Protein AF-A0A6V7LFN7-F1 (afdb_monomer_lite)

pLDDT: mean 87.28, std 9.14, range [60.66, 97.0]

Sequence (55 aa):
NRVKSWKPESNQNVWELSGLLEGDIMPNPQKNGLQDETMRWPAGIVPVHIQEEDF

Foldseek 3Di:
DCLVVDDPPDPDDSLVVVPADVSPHNDDPDDDDDPDPVPADVVNDDDDDDDPVVD

Organism: NCBI:txid1563983

Secondary structure (DSSP, 8-state):
--GGG--TT-SS-GGGGSSSBTTTB---SS-S----GGGSPGGG-------GGG-

Radius of gyration: 16.49 Å; chains: 1; bounding box: 35×17×44 Å

Structure (mmCIF, N/CA/C/O backbone):
data_AF-A0A6V7LFN7-F1
#
_entry.id   AF-A0A6V7LFN7-F1
#
loop_
_atom_site.group_PDB
_atom_site.id
_atom_site.type_symbol
_atom_site.label_atom_id
_atom_site.label_alt_id
_atom_site.label_comp_id
_atom_site.label_asym_id
_atom_site.label_entity_id
_atom_site.label_seq_id
_atom_site.pdbx_PDB_ins_code
_atom_site.Cartn_x
_atom_site.Cartn_y
_atom_site.Cartn_z
_atom_site.occupancy
_atom_site.B_iso_or_equiv
_atom_site.auth_seq_id
_atom_site.auth_comp_id
_atom_site.auth_asym_id
_atom_site.auth_atom_id
_atom_site.pdbx_PDB_model_num
ATOM 1 N N . ASN A 1 1 ? 3.955 -8.763 -15.445 1.00 75.19 1 ASN A N 1
ATOM 2 C CA . ASN A 1 1 ? 4.462 -7.377 -15.351 1.00 75.19 1 ASN A CA 1
ATOM 3 C C . ASN A 1 1 ? 5.129 -7.008 -16.683 1.00 75.19 1 ASN A C 1
ATOM 5 O O . ASN A 1 1 ? 5.850 -7.839 -17.229 1.00 75.19 1 ASN A O 1
ATOM 9 N N . ARG A 1 2 ? 4.828 -5.818 -17.234 1.00 89.00 2 ARG A N 1
ATOM 10 C CA . ARG A 1 2 ? 5.266 -5.330 -18.562 1.00 89.00 2 ARG A CA 1
ATOM 11 C C . ARG A 1 2 ? 6.301 -4.192 -18.511 1.00 89.00 2 ARG A C 1
ATOM 13 O O . ARG A 1 2 ? 6.681 -3.690 -19.567 1.00 89.00 2 ARG A O 1
ATOM 20 N N . VAL A 1 3 ? 6.803 -3.825 -17.332 1.00 91.50 3 VAL A N 1
ATOM 21 C CA . VAL A 1 3 ? 7.777 -2.733 -17.118 1.00 91.50 3 VAL A CA 1
ATOM 22 C C . VAL A 1 3 ? 8.993 -2.838 -18.045 1.00 91.50 3 VAL A C 1
ATOM 24 O O . VAL A 1 3 ? 9.402 -1.844 -18.631 1.00 91.50 3 VAL A O 1
ATOM 27 N N . LYS A 1 4 ? 9.516 -4.051 -18.284 1.00 91.88 4 LYS A N 1
ATOM 28 C CA . LYS A 1 4 ? 10.675 -4.290 -19.174 1.00 91.88 4 LYS A CA 1
ATOM 29 C C . LYS A 1 4 ? 10.464 -3.858 -20.634 1.00 91.88 4 LYS A C 1
ATOM 31 O O . LYS A 1 4 ? 11.432 -3.761 -21.376 1.00 91.88 4 LYS A O 1
ATOM 36 N N . SER A 1 5 ? 9.215 -3.659 -21.057 1.00 91.94 5 SER A N 1
ATOM 37 C CA . SER A 1 5 ? 8.862 -3.228 -22.417 1.00 91.94 5 SER A CA 1
ATOM 38 C C . SER A 1 5 ? 8.585 -1.725 -22.533 1.00 91.94 5 SER A C 1
ATOM 40 O O . SER A 1 5 ? 8.286 -1.254 -23.629 1.00 91.94 5 SER A O 1
ATOM 42 N N . TRP A 1 6 ? 8.670 -0.983 -21.423 1.00 95.31 6 TRP A N 1
ATOM 43 C CA . TRP A 1 6 ? 8.432 0.456 -21.395 1.00 95.31 6 TRP A CA 1
ATOM 44 C C . TRP A 1 6 ? 9.550 1.231 -22.101 1.00 95.31 6 TRP A C 1
ATOM 46 O O . TRP A 1 6 ? 10.720 0.850 -22.057 1.00 95.31 6 TRP A O 1
ATOM 56 N N . LYS A 1 7 ? 9.173 2.338 -22.740 1.00 95.38 7 LYS A N 1
ATOM 57 C CA . LYS A 1 7 ? 10.070 3.289 -23.409 1.00 95.38 7 LYS A CA 1
ATOM 58 C C . LYS A 1 7 ? 9.617 4.726 -23.129 1.00 95.38 7 LYS A C 1
ATOM 60 O O . LYS A 1 7 ? 8.415 4.899 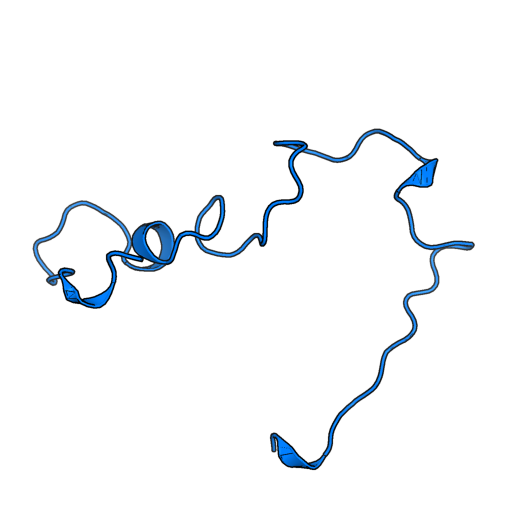-22.922 1.00 95.38 7 LYS A O 1
ATOM 65 N N . PRO A 1 8 ? 10.498 5.738 -23.207 1.00 93.56 8 PRO A N 1
ATOM 66 C CA . PRO A 1 8 ? 10.131 7.141 -22.986 1.00 93.56 8 PRO A CA 1
ATOM 67 C C . PRO A 1 8 ? 8.974 7.648 -23.858 1.00 93.56 8 PRO A C 1
ATOM 69 O O . PRO A 1 8 ? 8.229 8.525 -23.440 1.00 93.56 8 PRO A O 1
ATOM 72 N N . GLU A 1 9 ? 8.787 7.072 -25.046 1.00 96.38 9 GLU A N 1
ATOM 73 C CA . GLU A 1 9 ? 7.716 7.426 -25.987 1.00 96.38 9 GLU A CA 1
ATOM 74 C C . GLU A 1 9 ? 6.392 6.707 -25.682 1.00 96.38 9 GLU A C 1
ATOM 76 O O . GLU A 1 9 ? 5.398 6.879 -26.387 1.00 96.38 9 GLU A O 1
ATOM 81 N N . SER A 1 10 ? 6.368 5.846 -24.664 1.00 93.31 10 SER A N 1
ATOM 82 C CA . SER A 1 10 ? 5.157 5.138 -24.261 1.00 93.31 10 SER A CA 1
ATOM 83 C C . SER A 1 10 ? 4.179 6.120 -23.627 1.00 93.31 10 SER A C 1
ATOM 85 O O . SER A 1 10 ? 4.502 6.784 -22.650 1.00 93.31 10 SER A O 1
ATOM 87 N N . ASN A 1 11 ? 2.938 6.133 -24.111 1.00 90.94 11 ASN A N 1
ATOM 88 C CA . ASN A 1 11 ? 1.875 6.999 -23.581 1.00 90.94 11 ASN A CA 1
ATOM 89 C C . ASN A 1 11 ? 1.434 6.652 -22.143 1.00 90.94 11 ASN A C 1
ATOM 91 O O . ASN A 1 11 ? 0.614 7.356 -21.564 1.00 90.94 11 ASN A O 1
ATOM 95 N N . GLN A 1 12 ? 1.907 5.532 -21.596 1.00 89.12 12 GLN A N 1
ATOM 96 C CA . GLN A 1 12 ? 1.480 4.979 -20.312 1.00 89.12 12 GLN A CA 1
ATOM 97 C C . GLN A 1 12 ? 2.565 5.235 -19.267 1.00 89.12 12 GLN A C 1
ATOM 99 O O . GLN A 1 12 ? 3.756 5.082 -19.561 1.00 89.12 12 GLN A O 1
ATOM 104 N N . ASN A 1 13 ? 2.162 5.565 -18.040 1.00 91.00 13 ASN A N 1
ATOM 105 C CA . ASN A 1 13 ? 3.095 5.632 -16.922 1.00 91.00 13 ASN A CA 1
ATOM 106 C C . ASN A 1 13 ? 3.705 4.235 -16.679 1.00 91.00 13 ASN A C 1
ATOM 108 O O . ASN A 1 13 ? 2.996 3.229 -16.696 1.00 91.00 13 ASN A O 1
ATOM 112 N N . VAL A 1 14 ? 5.025 4.165 -16.486 1.00 94.06 14 VAL A N 1
ATOM 113 C CA . VAL A 1 14 ? 5.751 2.903 -16.270 1.00 94.06 14 VAL A CA 1
ATOM 114 C C . VAL A 1 14 ? 5.235 2.127 -15.056 1.00 94.06 14 VAL A C 1
ATOM 116 O O . VAL A 1 14 ? 5.210 0.896 -15.089 1.00 94.06 14 VAL A O 1
ATOM 119 N N . TRP A 1 15 ? 4.775 2.824 -14.014 1.00 92.50 15 TRP A N 1
ATOM 120 C CA . TRP A 1 15 ? 4.281 2.211 -12.783 1.00 92.50 15 TRP A CA 1
ATOM 121 C C . TRP A 1 15 ? 2.996 1.416 -13.010 1.00 92.50 15 TRP A C 1
ATOM 123 O O . TRP A 1 15 ? 2.866 0.327 -12.466 1.00 92.50 15 TRP A O 1
ATOM 133 N N . GLU A 1 16 ? 2.131 1.845 -13.931 1.00 91.00 16 GLU A N 1
ATOM 134 C CA . GLU A 1 16 ? 0.908 1.117 -14.320 1.00 91.00 16 GLU A CA 1
ATOM 135 C C . GLU A 1 16 ? 1.204 -0.244 -14.973 1.00 91.00 16 GLU A C 1
ATOM 137 O O . GLU A 1 16 ? 0.342 -1.115 -15.096 1.00 91.00 16 GLU A O 1
ATOM 142 N N . LEU A 1 17 ? 2.448 -0.465 -15.408 1.00 92.00 17 LEU A N 1
ATOM 143 C CA . LEU A 1 17 ? 2.883 -1.728 -16.000 1.00 92.00 17 LEU A CA 1
ATOM 144 C C . LEU A 1 17 ? 3.391 -2.733 -14.961 1.00 92.00 17 LEU A C 1
ATOM 146 O O . LEU A 1 17 ? 3.668 -3.885 -15.332 1.00 92.00 17 LEU A O 1
ATOM 150 N N . SER A 1 18 ? 3.513 -2.322 -13.691 1.00 91.75 18 SER A N 1
ATOM 151 C CA . SER A 1 18 ? 4.047 -3.132 -12.590 1.00 91.75 18 SER A CA 1
ATOM 152 C C . SER A 1 18 ? 3.202 -4.384 -12.321 1.00 91.75 18 SER A C 1
ATOM 154 O O . SER A 1 18 ? 3.716 -5.409 -11.868 1.00 91.75 18 SER A O 1
ATOM 156 N N . GLY A 1 19 ? 1.921 -4.346 -12.697 1.00 88.44 19 GLY A N 1
ATOM 157 C CA . GLY A 1 19 ? 0.931 -5.362 -12.345 1.00 88.44 19 GLY A CA 1
ATOM 158 C C . GLY A 1 19 ? 0.282 -5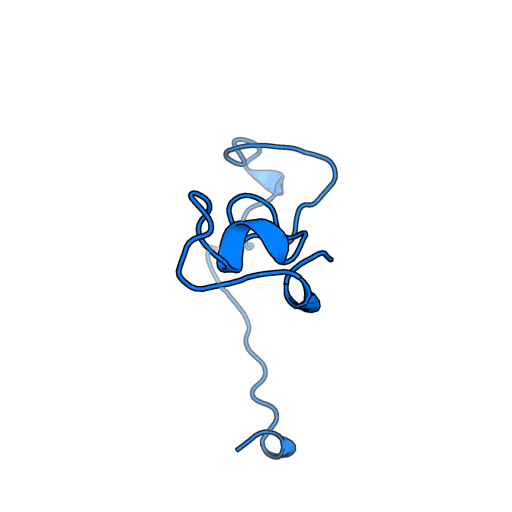.120 -10.981 1.00 88.44 19 GLY A C 1
ATOM 159 O O . GLY A 1 19 ? -0.565 -5.916 -10.584 1.00 88.44 19 GLY A O 1
ATOM 160 N N . LEU A 1 20 ? 0.662 -4.040 -10.296 1.00 89.56 20 LEU A N 1
ATOM 161 C CA . LEU A 1 20 ? -0.063 -3.494 -9.156 1.00 89.56 20 LEU A CA 1
ATOM 162 C C . LEU A 1 20 ? -1.283 -2.710 -9.657 1.00 89.56 20 LEU A C 1
ATOM 164 O O . LEU A 1 20 ? -1.291 -2.193 -10.776 1.00 89.56 20 LEU A O 1
ATOM 168 N N . LEU A 1 21 ? -2.331 -2.661 -8.840 1.00 87.12 21 LEU A N 1
ATOM 169 C CA . LEU A 1 21 ? -3.503 -1.834 -9.107 1.00 87.12 21 LEU A CA 1
ATOM 170 C C . LEU A 1 21 ? -3.096 -0.361 -8.955 1.00 87.12 21 LEU A C 1
ATOM 172 O O . LEU A 1 21 ? -2.456 -0.024 -7.967 1.00 87.12 21 LEU A O 1
ATOM 176 N N . GLU A 1 22 ? -3.423 0.478 -9.944 1.00 87.81 22 GLU A N 1
ATOM 177 C CA . GLU A 1 22 ? -3.027 1.905 -9.980 1.00 87.81 22 GLU A CA 1
ATOM 178 C C . GLU A 1 22 ? -1.506 2.125 -9.819 1.00 87.81 22 GLU A C 1
ATOM 180 O O . GLU A 1 22 ? -1.030 3.177 -9.409 1.00 87.81 22 GLU A O 1
ATOM 185 N N . GLY A 1 23 ? -0.715 1.101 -10.152 1.00 90.31 23 GLY A N 1
ATOM 186 C CA . GLY A 1 23 ? 0.740 1.139 -10.139 1.00 90.31 23 GLY A CA 1
ATOM 187 C C . GLY A 1 23 ? 1.415 0.913 -8.783 1.00 90.31 23 GLY A C 1
ATOM 188 O O . GLY A 1 23 ? 2.577 0.497 -8.799 1.00 90.31 23 GLY A O 1
ATOM 189 N N . ASP A 1 24 ? 0.720 1.080 -7.653 1.00 89.44 24 ASP A N 1
ATOM 190 C CA . ASP A 1 24 ? 1.297 1.003 -6.299 1.00 89.44 24 ASP A CA 1
ATOM 191 C C . ASP A 1 24 ? 0.460 0.227 -5.255 1.00 89.44 24 ASP A C 1
ATOM 193 O O . ASP A 1 24 ? 0.941 -0.029 -4.150 1.00 89.44 24 ASP A O 1
ATOM 197 N N . ILE A 1 25 ? -0.743 -0.245 -5.596 1.00 87.81 25 ILE A N 1
ATOM 198 C CA . ILE A 1 25 ? -1.587 -1.031 -4.686 1.00 87.81 25 ILE A CA 1
ATOM 199 C C . ILE A 1 25 ? -1.418 -2.523 -4.975 1.00 87.81 25 ILE A C 1
ATOM 201 O O . ILE A 1 25 ? -1.667 -2.990 -6.087 1.00 87.81 25 ILE A O 1
ATOM 205 N N . MET A 1 26 ? -1.069 -3.314 -3.958 1.00 88.56 26 MET A N 1
ATOM 206 C CA . MET A 1 26 ? -1.174 -4.776 -4.021 1.00 88.56 26 MET A CA 1
ATOM 207 C C . MET A 1 26 ? -2.644 -5.180 -3.834 1.00 88.56 26 MET A C 1
ATOM 209 O O . MET A 1 26 ? -3.166 -5.053 -2.724 1.00 88.56 26 MET A O 1
ATOM 213 N N . PRO A 1 27 ? -3.353 -5.637 -4.883 1.00 78.06 27 PRO A N 1
ATOM 214 C CA . PRO A 1 27 ? -4.780 -5.886 -4.770 1.00 78.06 27 PRO A CA 1
ATOM 215 C C . PRO A 1 27 ? -5.057 -7.186 -4.005 1.00 78.06 27 PRO A C 1
ATOM 217 O O . PRO A 1 27 ? -4.551 -8.253 -4.353 1.00 78.06 27 PRO A O 1
ATOM 220 N N . ASN A 1 28 ? -5.948 -7.108 -3.018 1.00 75.81 28 ASN A N 1
ATOM 221 C CA . ASN A 1 28 ? -6.773 -8.245 -2.603 1.00 75.81 28 ASN A CA 1
ATOM 222 C C . ASN A 1 28 ? -7.938 -8.369 -3.627 1.00 75.81 28 ASN A C 1
ATOM 224 O O . ASN A 1 28 ? -8.212 -7.393 -4.327 1.00 75.81 28 ASN A O 1
ATOM 228 N N . PRO A 1 29 ? -8.662 -9.499 -3.777 1.00 69.19 29 PRO A N 1
ATOM 229 C CA . PRO A 1 29 ? -9.707 -9.670 -4.801 1.00 69.19 29 PRO A CA 1
ATOM 230 C C . PRO A 1 29 ? -10.807 -8.593 -4.819 1.00 69.19 29 PRO A C 1
ATOM 232 O O . PRO A 1 29 ? -11.525 -8.462 -5.810 1.00 69.19 29 PRO A O 1
ATOM 235 N N . GLN A 1 30 ? -10.951 -7.827 -3.737 1.00 64.94 30 GLN A N 1
ATOM 236 C CA . GLN A 1 30 ? -11.843 -6.678 -3.645 1.00 64.94 30 GLN A CA 1
ATOM 237 C C . GLN A 1 30 ? -11.159 -5.433 -4.225 1.00 64.94 30 GLN A C 1
ATOM 239 O O . GLN A 1 30 ? -10.138 -4.971 -3.725 1.00 64.94 30 GLN A O 1
ATOM 244 N N . LYS A 1 31 ? -11.732 -4.896 -5.304 1.00 60.66 31 LYS A N 1
ATOM 245 C CA . LYS A 1 31 ? -11.284 -3.653 -5.946 1.00 60.66 31 LYS A CA 1
ATOM 246 C C . LYS A 1 31 ? -11.998 -2.451 -5.310 1.00 60.66 31 LYS A C 1
ATOM 248 O O . LYS A 1 31 ? -13.198 -2.543 -5.055 1.00 60.66 31 LYS A O 1
ATOM 253 N N . ASN A 1 32 ? -11.285 -1.327 -5.179 1.00 66.94 32 ASN A N 1
ATOM 254 C CA . ASN A 1 32 ? -11.728 -0.020 -4.652 1.00 66.94 32 ASN A CA 1
ATOM 255 C C . ASN A 1 32 ? -11.773 0.100 -3.115 1.00 66.94 32 ASN A C 1
ATOM 257 O O . ASN A 1 32 ? -11.446 -0.837 -2.392 1.00 66.94 32 ASN A O 1
ATOM 261 N N . GLY A 1 33 ? -12.125 1.299 -2.628 1.00 67.75 33 GLY A N 1
ATOM 262 C CA . GLY A 1 33 ? -12.070 1.679 -1.215 1.00 67.75 33 GLY A CA 1
ATOM 263 C C . GLY A 1 33 ? -12.754 0.680 -0.281 1.00 67.75 33 GLY A C 1
ATOM 264 O O . GLY A 1 33 ? -13.944 0.396 -0.418 1.00 67.75 33 GLY A O 1
ATOM 265 N N . LEU A 1 34 ? -11.988 0.178 0.688 1.00 80.44 34 LEU A N 1
ATOM 266 C CA . LEU A 1 34 ? -12.449 -0.719 1.745 1.00 80.44 34 LEU A CA 1
ATOM 267 C C . LEU A 1 34 ? -13.453 0.014 2.649 1.00 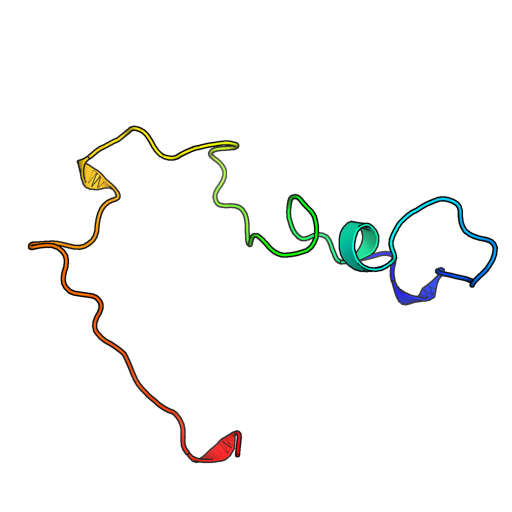80.44 34 LEU A C 1
ATOM 269 O O . LEU A 1 34 ? -13.073 0.844 3.472 1.00 80.44 34 LEU A O 1
ATOM 273 N N . GLN A 1 35 ? -14.743 -0.277 2.470 1.00 85.12 35 G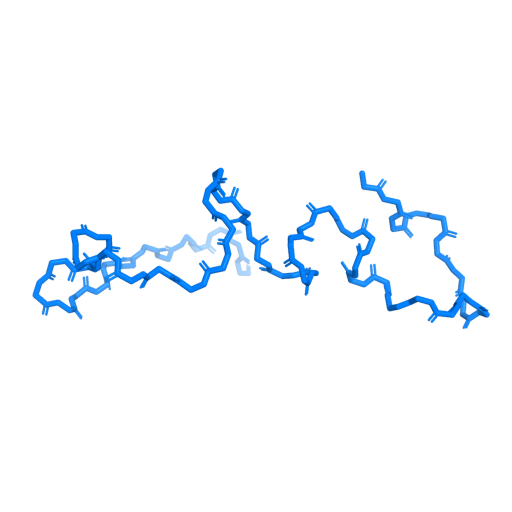LN A N 1
ATOM 274 C CA . GLN A 1 35 ? -15.829 0.263 3.304 1.00 85.12 35 GLN A CA 1
ATOM 275 C C . GLN A 1 35 ? -16.141 -0.619 4.517 1.00 85.12 35 GLN A C 1
ATOM 277 O O . GLN A 1 35 ? -16.725 -0.141 5.487 1.00 85.12 35 GLN A O 1
ATOM 282 N N . ASP A 1 36 ? -15.756 -1.894 4.463 1.00 87.25 36 ASP A N 1
ATOM 283 C CA . ASP A 1 36 ? -15.961 -2.843 5.550 1.00 87.25 36 ASP A CA 1
ATOM 284 C C . ASP A 1 36 ? -15.093 -2.471 6.760 1.00 87.25 36 ASP A C 1
ATOM 286 O O . ASP A 1 36 ? -13.861 -2.458 6.694 1.00 87.25 36 ASP A O 1
ATOM 290 N N . GLU A 1 37 ? -15.738 -2.156 7.883 1.00 89.69 37 GLU A N 1
ATOM 291 C CA . GLU A 1 37 ? -15.048 -1.744 9.104 1.00 89.69 37 GLU A CA 1
ATOM 292 C C . GLU A 1 37 ? -14.214 -2.872 9.720 1.00 89.69 37 GLU A C 1
ATOM 294 O O . GLU A 1 37 ? -13.251 -2.591 10.433 1.00 89.69 37 GLU A O 1
ATOM 299 N N . THR A 1 38 ? -14.529 -4.134 9.406 1.00 90.50 38 THR A N 1
ATOM 300 C CA . THR A 1 38 ? -13.773 -5.305 9.874 1.00 90.50 38 THR A CA 1
ATOM 301 C C . THR A 1 38 ? -12.383 -5.410 9.247 1.00 90.50 38 THR A C 1
ATOM 303 O O . THR A 1 38 ? -11.516 -6.093 9.784 1.00 90.50 38 THR A O 1
ATOM 306 N N . MET A 1 39 ? -12.143 -4.688 8.147 1.00 88.69 39 MET A N 1
ATOM 307 C CA . MET A 1 39 ? -10.858 -4.638 7.445 1.00 88.69 39 MET A CA 1
ATOM 308 C C . MET A 1 39 ? -9.911 -3.563 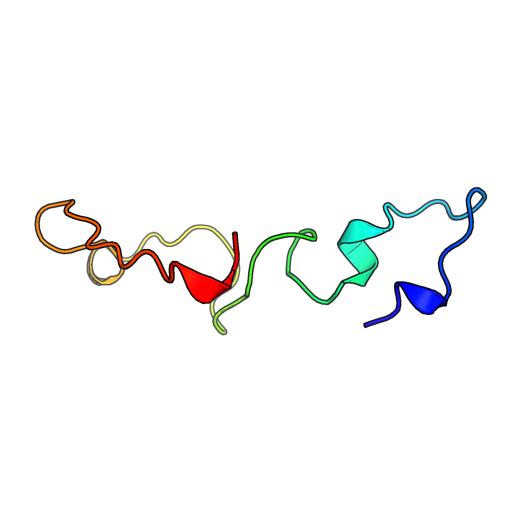8.001 1.00 88.69 39 MET A C 1
ATOM 310 O O . MET A 1 39 ? -8.801 -3.392 7.496 1.00 88.69 39 MET A O 1
ATOM 314 N N . ARG A 1 40 ? -10.335 -2.804 9.021 1.00 91.00 40 ARG A N 1
ATOM 315 C CA . ARG A 1 40 ? -9.504 -1.793 9.688 1.00 91.00 40 ARG A CA 1
ATOM 316 C C . ARG A 1 40 ? -8.583 -2.446 10.717 1.00 91.00 40 ARG A C 1
ATOM 318 O O . ARG A 1 40 ? -8.913 -3.461 11.325 1.00 91.00 40 ARG A O 1
ATOM 325 N N . TRP A 1 41 ? -7.450 -1.804 10.982 1.00 93.19 41 TRP A N 1
ATOM 326 C CA . TRP A 1 41 ? -6.580 -2.193 12.089 1.00 93.19 41 TRP A CA 1
ATOM 327 C C . TRP A 1 41 ? -7.318 -2.071 13.435 1.00 93.19 41 TRP A C 1
ATOM 329 O O . TRP A 1 41 ? -7.896 -1.010 13.709 1.00 93.19 41 TRP A O 1
ATOM 339 N N . PRO A 1 42 ? -7.297 -3.107 14.297 1.00 94.88 42 PRO A N 1
ATOM 340 C CA . PRO A 1 42 ? -7.921 -3.047 15.614 1.00 94.88 42 PRO A CA 1
ATOM 341 C C . PRO A 1 42 ? -7.405 -1.861 16.428 1.00 94.88 42 PRO A C 1
ATOM 343 O O . PRO A 1 42 ? -6.206 -1.585 16.456 1.00 94.88 42 PRO A O 1
ATOM 346 N N . ALA A 1 43 ? -8.325 -1.142 17.076 1.00 94.44 43 ALA A N 1
ATOM 347 C CA . ALA A 1 43 ? -8.031 0.073 17.843 1.00 94.44 43 ALA A CA 1
ATOM 348 C C . ALA A 1 43 ? -7.272 1.175 17.064 1.00 94.44 43 ALA A C 1
ATOM 350 O O . ALA A 1 43 ? -6.754 2.104 17.677 1.00 94.44 43 ALA A O 1
ATOM 351 N N . GLY A 1 44 ? -7.200 1.095 15.728 1.00 92.69 44 GLY A N 1
ATOM 352 C CA . GLY A 1 44 ? -6.431 2.032 14.908 1.00 92.69 44 GLY A CA 1
ATOM 353 C C . GLY A 1 44 ? -4.911 1.915 15.072 1.00 92.69 44 GLY A C 1
ATOM 354 O O . GLY A 1 44 ? -4.201 2.867 14.760 1.00 92.69 44 GLY A O 1
ATOM 355 N N . ILE A 1 45 ? -4.401 0.783 15.572 1.00 97.00 45 ILE A N 1
ATOM 356 C CA . ILE A 1 45 ? -2.968 0.574 15.824 1.00 97.00 45 ILE A CA 1
ATOM 357 C C . ILE A 1 45 ? -2.351 -0.254 14.696 1.00 97.00 45 ILE A C 1
ATOM 359 O O . ILE A 1 45 ? -2.780 -1.378 14.441 1.00 97.00 45 ILE A O 1
ATOM 363 N N . VAL A 1 46 ? -1.298 0.277 14.068 1.00 96.25 46 VAL A N 1
ATOM 364 C CA . VAL A 1 46 ? -0.517 -0.422 13.037 1.00 96.25 46 VAL A CA 1
ATOM 365 C C . VAL A 1 46 ? 0.796 -0.920 13.653 1.00 96.25 46 VAL A C 1
ATOM 367 O O . VAL A 1 46 ? 1.708 -0.116 13.854 1.00 96.25 46 VAL A O 1
ATOM 370 N N . PRO A 1 47 ? 0.922 -2.214 13.996 1.00 95.88 47 PRO A N 1
ATOM 371 C CA . PRO A 1 47 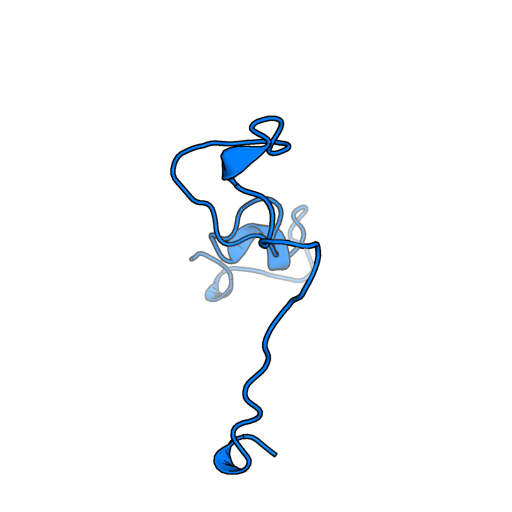? 2.198 -2.778 14.414 1.00 95.88 47 PRO A CA 1
ATOM 372 C C . PRO A 1 47 ? 3.158 -2.828 13.223 1.00 95.88 47 PRO A C 1
ATOM 374 O O . PRO A 1 47 ? 2.776 -3.212 12.118 1.00 95.88 47 PRO A O 1
ATOM 377 N N . VAL A 1 48 ? 4.414 -2.455 13.457 1.00 93.19 48 VAL A N 1
ATOM 378 C CA . VAL A 1 48 ? 5.460 -2.427 12.429 1.00 93.19 48 VAL A CA 1
ATOM 379 C C . VAL A 1 48 ? 6.639 -3.268 12.894 1.00 93.19 48 VAL A C 1
ATOM 381 O O . VAL A 1 48 ? 6.975 -3.288 14.079 1.00 93.19 48 VAL A O 1
ATOM 384 N N . HIS A 1 49 ? 7.281 -3.939 11.947 1.00 93.62 49 HIS A N 1
ATOM 385 C CA . HIS A 1 49 ? 8.571 -4.577 12.144 1.00 93.62 49 HIS A CA 1
ATOM 386 C C . HIS A 1 49 ? 9.540 -4.007 11.113 1.00 93.62 49 HIS A C 1
ATOM 388 O O . HIS A 1 49 ? 9.236 -4.003 9.921 1.00 93.62 49 HIS A O 1
ATOM 394 N N . ILE A 1 50 ? 10.670 -3.492 11.585 1.00 92.62 50 ILE A N 1
ATOM 395 C CA . ILE A 1 50 ? 11.735 -2.959 10.740 1.00 92.62 50 ILE A CA 1
ATOM 396 C C . ILE A 1 50 ? 12.797 -4.051 10.635 1.00 92.62 50 ILE A C 1
ATOM 398 O O . ILE A 1 50 ? 13.339 -4.471 11.656 1.00 92.62 50 ILE A O 1
ATOM 402 N N . GLN A 1 51 ? 13.052 -4.522 9.417 1.00 92.38 51 GLN A N 1
ATOM 403 C CA . GLN A 1 51 ? 14.129 -5.465 9.128 1.00 92.38 51 GLN A CA 1
ATOM 404 C C . GLN A 1 51 ? 15.391 -4.653 8.826 1.00 92.38 51 GLN A C 1
ATOM 406 O O . GLN A 1 51 ? 15.405 -3.853 7.895 1.00 92.38 51 GLN A O 1
ATOM 411 N N . GLU A 1 52 ? 16.425 -4.796 9.658 1.00 89.94 52 GLU A N 1
ATOM 412 C CA . GLU A 1 52 ? 17.659 -3.997 9.548 1.00 89.94 52 GLU A CA 1
ATOM 413 C C . GLU A 1 52 ? 18.511 -4.373 8.324 1.00 89.94 52 GLU A C 1
ATOM 415 O O . GLU A 1 52 ? 19.328 -3.580 7.875 1.00 89.94 52 GLU A O 1
ATOM 420 N N . GLU A 1 53 ? 18.300 -5.565 7.768 1.00 86.69 53 GLU A N 1
ATOM 421 C CA . GLU A 1 53 ? 19.068 -6.142 6.656 1.00 86.69 53 GLU A CA 1
ATOM 422 C C . GLU A 1 53 ? 18.842 -5.428 5.309 1.00 86.69 53 GLU A C 1
ATOM 424 O O . GLU A 1 53 ? 19.631 -5.604 4.382 1.00 86.69 53 GLU A O 1
ATOM 429 N N . ASP A 1 54 ? 17.783 -4.618 5.211 1.00 70.56 54 ASP A N 1
ATOM 430 C CA . ASP A 1 54 ? 17.358 -3.919 3.992 1.00 70.56 54 ASP A CA 1
ATOM 431 C C . ASP A 1 54 ? 17.852 -2.453 3.908 1.00 70.56 54 ASP A C 1
ATOM 433 O O . ASP A 1 54 ? 17.456 -1.727 2.989 1.00 70.56 54 ASP A O 1
ATOM 437 N N . PHE A 1 55 ? 18.694 -2.004 4.855 1.00 66.12 55 PHE A N 1
ATOM 438 C CA . PHE A 1 55 ? 19.270 -0.646 4.908 1.00 66.12 55 PHE A CA 1
ATOM 439 C C . PHE A 1 55 ? 20.689 -0.540 4.334 1.00 66.12 55 PHE A C 1
ATOM 441 O O . PHE A 1 55 ? 21.505 -1.469 4.525 1.00 66.12 55 PHE A O 1
#